Protein AF-A0A949I5J1-F1 (afdb_monomer_lite)

Structure (mmCIF, N/CA/C/O backbone):
data_AF-A0A949I5J1-F1
#
_entry.id   AF-A0A949I5J1-F1
#
loop_
_atom_site.group_PDB
_atom_site.id
_atom_site.type_symbol
_atom_site.label_atom_id
_atom_site.label_alt_id
_atom_site.label_comp_id
_atom_site.label_asym_id
_atom_site.label_entity_id
_atom_site.label_seq_id
_atom_site.pdbx_PDB_ins_code
_atom_site.Cartn_x
_atom_site.Cartn_y
_atom_site.Cartn_z
_atom_site.occupancy
_atom_site.B_iso_or_equiv
_atom_site.auth_seq_id
_atom_site.auth_comp_id
_atom_site.auth_asym_id
_atom_site.auth_atom_id
_atom_site.pdbx_PDB_model_num
ATOM 1 N N . ASP A 1 1 ? -1.237 -13.471 -23.385 1.00 64.19 1 ASP A N 1
ATOM 2 C CA . ASP A 1 1 ? -1.362 -13.962 -22.001 1.00 64.19 1 ASP A CA 1
ATOM 3 C C . ASP A 1 1 ? -0.146 -14.776 -21.613 1.00 64.19 1 ASP A C 1
ATOM 5 O O . ASP A 1 1 ? 0.085 -15.822 -22.201 1.00 64.19 1 ASP A O 1
ATOM 9 N N . GLU A 1 2 ? 0.658 -14.276 -20.674 1.00 83.88 2 GLU A N 1
ATOM 10 C CA . GLU A 1 2 ? 1.838 -14.982 -20.161 1.00 83.88 2 GLU A CA 1
ATOM 11 C C . GLU A 1 2 ? 1.461 -15.740 -18.873 1.00 83.88 2 GLU A C 1
ATOM 13 O O . GLU A 1 2 ? 1.261 -15.116 -17.824 1.00 83.88 2 GLU A O 1
ATOM 18 N N . PRO A 1 3 ? 1.296 -17.076 -18.925 1.00 89.19 3 PRO A N 1
ATOM 19 C CA . PRO A 1 3 ? 0.696 -17.835 -17.828 1.00 89.19 3 PRO A CA 1
ATOM 20 C C . PRO A 1 3 ? 1.576 -17.873 -16.573 1.00 89.19 3 PRO A C 1
ATOM 22 O O . PRO A 1 3 ? 1.043 -17.880 -15.465 1.00 89.19 3 PRO A O 1
ATOM 25 N N . VAL A 1 4 ? 2.903 -17.840 -16.735 1.00 93.69 4 VAL A N 1
ATOM 26 C CA . VAL A 1 4 ? 3.870 -17.889 -15.627 1.00 93.69 4 VAL A CA 1
ATOM 27 C C . VAL A 1 4 ? 3.829 -16.605 -14.800 1.00 93.69 4 VAL A C 1
ATOM 29 O O . VAL A 1 4 ? 3.679 -16.663 -13.581 1.00 93.69 4 VAL A O 1
ATOM 32 N N . LEU A 1 5 ? 3.885 -15.436 -15.446 1.00 88.56 5 LEU A N 1
ATOM 33 C CA . LEU A 1 5 ? 3.777 -14.153 -14.743 1.00 88.56 5 LEU A CA 1
ATOM 34 C C . LEU A 1 5 ? 2.430 -14.003 -14.038 1.00 88.56 5 LEU A C 1
ATOM 36 O O . LEU A 1 5 ? 2.364 -13.469 -12.930 1.00 88.56 5 LEU A O 1
ATOM 40 N N . ARG A 1 6 ? 1.349 -14.500 -14.646 1.00 88.75 6 ARG A N 1
ATOM 41 C CA . ARG A 1 6 ? 0.026 -14.495 -14.016 1.00 88.75 6 ARG A CA 1
ATOM 42 C C . ARG A 1 6 ? -0.006 -15.345 -12.744 1.00 88.75 6 ARG A C 1
ATOM 44 O O . ARG A 1 6 ? -0.557 -14.897 -11.744 1.00 88.75 6 ARG A O 1
ATOM 51 N N . ASP A 1 7 ? 0.584 -16.538 -12.765 1.00 93.25 7 ASP A N 1
ATOM 52 C CA . ASP A 1 7 ? 0.652 -17.396 -11.577 1.00 93.25 7 ASP A CA 1
ATOM 53 C C . ASP A 1 7 ? 1.522 -16.771 -10.473 1.00 93.25 7 ASP A C 1
ATOM 55 O O . ASP A 1 7 ? 1.093 -16.659 -9.325 1.00 93.25 7 ASP A O 1
ATOM 59 N N . LEU A 1 8 ? 2.704 -16.256 -10.826 1.00 93.19 8 LEU A N 1
ATOM 60 C CA . LEU A 1 8 ? 3.599 -15.582 -9.880 1.00 93.19 8 LEU A CA 1
ATOM 61 C C . LEU A 1 8 ? 2.935 -14.367 -9.223 1.00 93.19 8 LEU A C 1
ATOM 63 O O . LEU A 1 8 ? 2.946 -14.236 -8.000 1.00 93.19 8 LEU A O 1
ATOM 67 N N . THR A 1 9 ? 2.307 -13.495 -10.014 1.00 89.75 9 THR A N 1
ATOM 68 C CA . THR A 1 9 ? 1.606 -12.313 -9.485 1.00 89.75 9 THR A CA 1
ATOM 69 C C . THR A 1 9 ? 0.404 -12.689 -8.619 1.00 89.75 9 THR A C 1
ATOM 71 O O . THR A 1 9 ? 0.129 -12.006 -7.631 1.00 89.75 9 THR A O 1
ATOM 74 N N . TRP A 1 10 ? -0.285 -13.794 -8.926 1.00 90.44 10 TRP A N 1
ATOM 75 C CA . TRP A 1 10 ? -1.357 -14.319 -8.081 1.00 90.44 10 TRP A CA 1
ATOM 76 C C . TRP A 1 10 ? -0.837 -14.814 -6.725 1.00 90.44 10 TRP A C 1
ATOM 78 O O . TRP A 1 10 ? -1.450 -14.519 -5.695 1.00 90.44 10 TRP A O 1
ATOM 88 N N . ARG A 1 11 ? 0.302 -15.518 -6.703 1.00 94.38 11 ARG A N 1
ATOM 89 C CA . ARG A 1 11 ? 0.942 -15.990 -5.464 1.00 94.38 11 ARG A CA 1
ATOM 90 C C . ARG A 1 11 ? 1.412 -14.819 -4.608 1.00 94.38 11 ARG A C 1
ATOM 92 O O . ARG A 1 11 ? 1.002 -14.732 -3.457 1.00 94.38 11 ARG A O 1
ATOM 99 N N . ILE A 1 12 ? 2.131 -13.861 -5.202 1.00 91.56 12 ILE A N 1
ATOM 100 C CA . ILE A 1 12 ? 2.565 -12.627 -4.521 1.00 91.56 12 ILE A CA 1
ATOM 101 C C . ILE A 1 12 ? 1.359 -11.909 -3.908 1.00 91.56 12 ILE A C 1
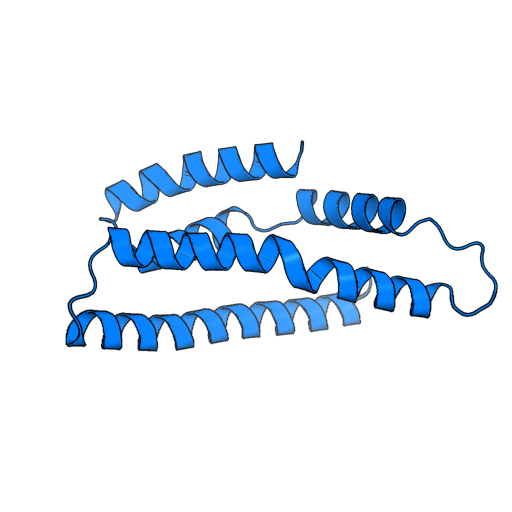ATOM 103 O O . ILE A 1 12 ? 1.357 -11.584 -2.726 1.00 91.56 12 ILE A O 1
ATOM 107 N N . ARG A 1 13 ? 0.282 -11.715 -4.680 1.00 88.94 13 ARG A N 1
ATOM 108 C CA . ARG A 1 13 ? -0.945 -11.090 -4.169 1.00 88.94 13 ARG A CA 1
ATOM 109 C C . ARG A 1 13 ? -1.530 -11.858 -2.982 1.00 88.94 13 ARG A C 1
ATOM 111 O O . ARG A 1 13 ? -2.022 -11.237 -2.041 1.00 88.94 13 ARG A O 1
ATOM 118 N N . SER A 1 14 ? -1.557 -13.184 -3.059 1.00 91.94 14 SER A N 1
ATOM 119 C CA . SER A 1 14 ? -2.112 -14.032 -2.006 1.00 91.94 14 SER A CA 1
ATOM 120 C C . SER A 1 14 ? -1.286 -13.927 -0.728 1.00 91.94 14 SER A C 1
ATOM 122 O O . SER A 1 14 ? -1.865 -13.737 0.344 1.00 91.94 14 SER A O 1
ATOM 124 N N . ASP A 1 15 ? 0.038 -13.941 -0.851 1.00 94.69 15 ASP A N 1
ATOM 125 C CA . ASP A 1 15 ? 0.963 -13.773 0.268 1.00 94.69 15 ASP A CA 1
ATOM 126 C C . ASP A 1 15 ? 0.810 -12.393 0.913 1.00 94.69 15 ASP A C 1
ATOM 128 O O . ASP A 1 15 ? 0.651 -12.311 2.128 1.00 94.69 15 ASP A O 1
ATOM 132 N N . GLU A 1 16 ? 0.698 -11.313 0.131 1.00 90.12 16 GLU A N 1
ATOM 133 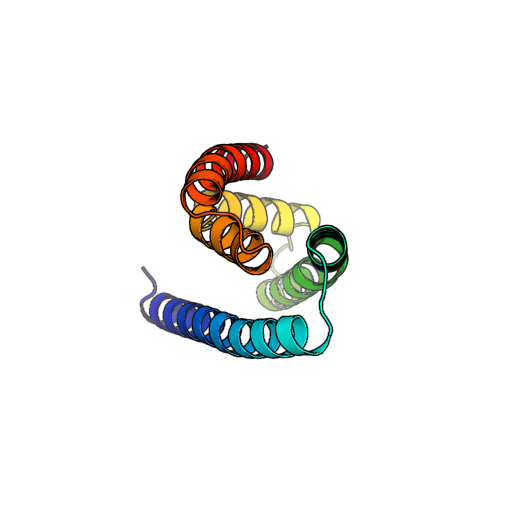C CA . GLU A 1 16 ? 0.459 -9.963 0.667 1.00 90.12 16 GLU A CA 1
ATOM 134 C C . GLU A 1 16 ? -0.857 -9.854 1.456 1.00 90.12 16 GLU A C 1
ATOM 136 O O . GLU A 1 16 ? -0.937 -9.197 2.500 1.00 90.12 16 GLU A O 1
ATOM 141 N N . VAL A 1 17 ? -1.912 -10.548 1.013 1.00 90.62 17 VAL A N 1
ATOM 142 C CA . VAL A 1 17 ? -3.176 -10.618 1.763 1.00 90.62 17 VAL A CA 1
ATOM 143 C C . VAL A 1 17 ? -3.000 -11.390 3.075 1.00 90.62 17 VAL A C 1
ATOM 145 O O . VAL A 1 17 ? -3.620 -11.028 4.082 1.00 90.62 17 VAL A O 1
ATOM 148 N N . GLN A 1 18 ? -2.179 -12.443 3.094 1.00 92.56 18 GLN A N 1
ATOM 149 C CA . GLN A 1 18 ? -1.880 -13.192 4.317 1.00 92.56 18 GLN A CA 1
ATOM 150 C C . GLN A 1 18 ? -0.994 -12.390 5.275 1.00 92.56 18 GLN A C 1
ATOM 152 O O . GLN A 1 18 ? -1.319 -12.310 6.462 1.00 92.56 18 GLN A O 1
ATOM 157 N N . HIS A 1 19 ? 0.042 -11.716 4.771 1.00 93.44 19 HIS A N 1
ATOM 158 C CA . HIS A 1 19 ? 0.871 -10.787 5.539 1.00 93.44 19 HIS A CA 1
ATOM 159 C C . HIS A 1 19 ? 0.013 -9.713 6.199 1.00 93.44 19 HIS A C 1
ATOM 161 O O . HIS A 1 19 ? 0.084 -9.517 7.414 1.00 93.44 19 HIS A O 1
ATOM 167 N N . TYR A 1 20 ? -0.889 -9.086 5.440 1.00 92.38 20 TYR A N 1
ATOM 168 C CA . TYR A 1 20 ? -1.821 -8.116 5.997 1.00 92.38 20 TYR A CA 1
ATOM 169 C C . TYR A 1 20 ? -2.645 -8.689 7.155 1.00 92.38 20 TYR A C 1
ATOM 171 O O . TYR A 1 20 ? -2.769 -8.046 8.197 1.00 92.38 20 TYR A O 1
ATOM 179 N N . LYS A 1 21 ? -3.224 -9.888 7.000 1.00 92.50 21 LYS A N 1
ATOM 180 C CA . LYS A 1 21 ? -4.003 -10.522 8.076 1.00 92.50 21 LYS A CA 1
ATOM 181 C C . LYS A 1 21 ? -3.138 -10.755 9.310 1.00 92.50 21 LYS A C 1
ATOM 183 O O . LYS A 1 21 ? -3.577 -10.422 10.408 1.00 92.50 21 LYS A O 1
ATOM 188 N N . HIS A 1 22 ? -1.932 -11.286 9.127 1.00 93.69 22 HIS A N 1
ATOM 189 C CA . HIS A 1 22 ? -0.996 -11.554 10.212 1.00 93.69 22 HIS A CA 1
ATOM 190 C C . HIS A 1 22 ? -0.677 -10.277 11.006 1.00 93.69 22 HIS A C 1
ATOM 192 O O . HIS A 1 22 ? -0.918 -10.220 12.214 1.00 93.69 22 HIS A O 1
ATOM 198 N N . PHE A 1 23 ? -0.254 -9.209 10.321 1.00 92.25 23 PHE A N 1
ATOM 199 C CA . PHE A 1 23 ? 0.028 -7.923 10.964 1.00 92.25 23 PHE A CA 1
ATOM 200 C C . PHE A 1 23 ? -1.219 -7.285 11.580 1.00 92.25 23 PHE A C 1
ATOM 202 O O . PHE A 1 23 ? -1.146 -6.688 12.653 1.00 92.25 23 PHE A O 1
ATOM 209 N N . TYR A 1 24 ? -2.384 -7.446 10.951 1.00 92.19 24 TYR A N 1
ATOM 210 C CA . TYR A 1 24 ? -3.646 -6.957 11.497 1.00 92.19 24 TYR A CA 1
ATOM 211 C C . TYR A 1 24 ? -4.011 -7.647 12.818 1.00 92.19 24 TYR A C 1
ATOM 213 O O . TYR A 1 24 ? -4.455 -6.977 13.750 1.00 92.19 24 TYR A O 1
ATOM 221 N N . HIS A 1 25 ? -3.804 -8.962 12.933 1.00 92.62 25 HIS A N 1
ATOM 222 C CA . HIS A 1 25 ? -4.031 -9.689 14.185 1.00 92.62 25 HIS A CA 1
ATOM 223 C C . HIS A 1 25 ? -3.122 -9.181 15.308 1.00 92.62 25 HIS A C 1
ATOM 225 O O . HIS A 1 25 ? -3.611 -8.901 16.406 1.00 92.62 25 HIS A O 1
ATOM 231 N N . ALA A 1 26 ? -1.831 -8.992 15.022 1.00 91.69 26 ALA A N 1
ATOM 232 C CA . ALA A 1 26 ? -0.897 -8.400 15.974 1.00 91.69 26 ALA A CA 1
ATOM 233 C C . ALA A 1 26 ? -1.333 -6.980 16.378 1.00 91.69 26 ALA A C 1
ATOM 235 O O . ALA A 1 26 ? -1.437 -6.679 17.565 1.00 91.69 26 ALA A O 1
ATOM 236 N N . PHE A 1 27 ? -1.689 -6.130 15.411 1.00 91.19 27 PHE A N 1
ATOM 237 C CA . PHE A 1 27 ? -2.176 -4.773 15.667 1.00 91.19 27 PHE A CA 1
ATOM 238 C C . PHE A 1 27 ? -3.400 -4.746 16.592 1.00 91.19 27 PHE A C 1
ATOM 240 O O . PHE A 1 27 ? -3.455 -3.943 17.522 1.00 91.19 27 PHE A O 1
ATOM 247 N N . VAL A 1 28 ? -4.385 -5.624 16.367 1.00 89.75 28 VAL A N 1
ATOM 248 C CA . VAL A 1 28 ? -5.580 -5.701 17.222 1.00 89.75 28 VAL A CA 1
ATOM 249 C C . VAL A 1 28 ? -5.205 -6.063 18.660 1.00 89.75 28 VAL A C 1
ATOM 251 O O . VAL A 1 28 ? -5.746 -5.449 19.581 1.00 89.75 28 VAL A O 1
ATOM 254 N N . ARG A 1 29 ? -4.263 -6.997 18.850 1.00 90.12 29 ARG A N 1
ATOM 255 C CA . ARG A 1 29 ? -3.752 -7.383 20.173 1.00 90.12 29 ARG A CA 1
ATOM 256 C C . ARG A 1 29 ? -3.097 -6.199 20.891 1.00 90.12 29 ARG A C 1
ATOM 258 O O . ARG A 1 29 ? -3.468 -5.907 22.024 1.00 90.12 29 ARG A O 1
ATOM 265 N N . TYR A 1 30 ? -2.183 -5.484 20.234 1.00 89.56 30 TYR A N 1
ATOM 266 C CA . TYR A 1 30 ? -1.507 -4.325 20.838 1.00 89.56 30 TYR A CA 1
ATOM 267 C C . TYR A 1 30 ? -2.469 -3.182 21.135 1.00 89.56 30 TYR A C 1
ATOM 269 O O . TYR A 1 30 ? -2.440 -2.603 22.214 1.00 89.56 30 TYR A O 1
ATOM 277 N N . ARG A 1 31 ? -3.412 -2.911 20.232 1.00 86.88 31 ARG A N 1
ATOM 278 C CA . ARG A 1 31 ? -4.431 -1.884 20.455 1.00 86.88 31 ARG A CA 1
ATOM 279 C C . ARG A 1 31 ? -5.298 -2.163 21.691 1.00 86.88 31 ARG A C 1
ATOM 281 O O . ARG A 1 31 ? -5.745 -1.209 22.322 1.00 86.88 31 ARG A O 1
ATOM 288 N N . GLN A 1 32 ? -5.574 -3.430 22.008 1.00 85.50 32 GLN A N 1
ATOM 289 C CA . GLN A 1 32 ? -6.303 -3.806 23.226 1.00 85.50 32 GLN A CA 1
ATOM 290 C C . GLN A 1 32 ? -5.452 -3.621 24.486 1.00 85.50 32 GLN A C 1
ATOM 292 O O . GLN A 1 32 ? -5.976 -3.143 25.485 1.00 85.50 32 GLN A O 1
ATOM 297 N N . ALA A 1 33 ? -4.165 -3.966 24.427 1.00 89.25 33 ALA A N 1
ATOM 298 C CA . ALA A 1 33 ? -3.245 -3.828 25.555 1.00 89.25 33 ALA A CA 1
ATOM 299 C C . ALA A 1 33 ? -2.882 -2.361 25.861 1.00 89.25 33 ALA A C 1
ATOM 301 O O . ALA A 1 33 ? -2.786 -1.983 27.022 1.00 89.25 33 ALA A O 1
ATOM 302 N N . GLU A 1 34 ? -2.713 -1.531 24.830 1.00 87.81 34 GLU A N 1
ATOM 303 C CA . GLU A 1 34 ? -2.183 -0.159 24.931 1.00 87.81 34 GLU A CA 1
ATOM 304 C C . GLU A 1 34 ? -3.260 0.933 24.785 1.00 87.81 34 GLU A C 1
ATOM 306 O O . GLU A 1 34 ? -2.947 2.119 24.736 1.00 87.81 34 GLU A O 1
ATOM 311 N N . ALA A 1 35 ? -4.537 0.551 24.667 1.00 82.38 35 ALA A N 1
ATOM 312 C CA . ALA A 1 35 ? -5.676 1.467 24.524 1.00 82.38 35 ALA A CA 1
ATOM 313 C C . ALA A 1 35 ? -5.540 2.510 23.386 1.00 82.38 35 ALA A C 1
ATOM 315 O O . ALA A 1 35 ? -6.037 3.632 23.490 1.00 82.38 35 ALA A O 1
ATOM 316 N N . LEU A 1 36 ? -4.917 2.143 22.257 1.00 83.88 36 LEU A N 1
ATOM 317 C CA . LEU A 1 36 ? -4.688 3.074 21.142 1.00 83.88 36 LEU A CA 1
ATOM 318 C C . LEU A 1 36 ? -6.002 3.667 20.596 1.00 83.88 36 LEU A C 1
ATOM 320 O O . LEU A 1 36 ? -6.899 2.956 20.114 1.00 83.88 36 LEU A O 1
ATOM 324 N N . HIS A 1 37 ? -6.083 4.998 20.609 1.00 84.31 37 HIS A N 1
ATOM 325 C CA . HIS A 1 37 ? -7.235 5.751 20.120 1.00 84.31 37 HIS A CA 1
ATOM 326 C C . HIS A 1 37 ? -7.228 5.900 18.588 1.00 84.31 37 HIS A C 1
ATOM 328 O O . HIS A 1 37 ? -6.185 5.977 17.937 1.00 84.31 37 HIS A O 1
ATOM 334 N N . ARG A 1 38 ? -8.428 6.002 17.997 1.00 87.06 38 ARG A N 1
ATOM 335 C CA . ARG A 1 38 ? -8.642 6.150 16.542 1.00 87.06 38 ARG A CA 1
ATOM 336 C C . ARG A 1 38 ? -7.808 7.252 15.856 1.00 87.06 38 ARG A C 1
ATOM 338 O O . ARG A 1 38 ? -7.259 6.942 14.801 1.00 87.06 38 ARG A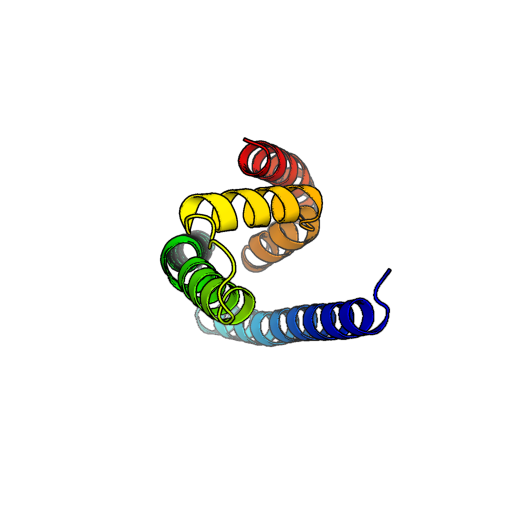 O 1
ATOM 345 N N . PRO A 1 39 ? -7.683 8.489 16.384 1.00 85.75 39 PRO A N 1
ATOM 346 C CA . PRO A 1 39 ? -6.904 9.533 15.711 1.00 85.75 39 PRO A CA 1
ATOM 347 C C . PRO A 1 39 ? -5.410 9.195 15.620 1.00 85.75 39 PRO A C 1
ATOM 349 O O . PRO A 1 39 ? -4.798 9.451 14.588 1.00 85.75 39 PRO A O 1
ATOM 352 N N . GLY A 1 40 ? -4.839 8.544 16.640 1.00 87.75 40 GLY A N 1
ATOM 353 C CA . GLY A 1 40 ? -3.442 8.097 16.607 1.00 87.75 40 GLY A CA 1
ATOM 354 C C . GLY A 1 40 ? -3.202 7.027 15.539 1.00 87.75 40 GLY A C 1
ATOM 355 O O . GLY A 1 40 ? -2.230 7.099 14.791 1.00 87.75 40 GLY A O 1
ATOM 356 N N . VAL A 1 41 ? -4.138 6.082 15.398 1.00 89.88 41 VAL A N 1
ATOM 357 C CA . VAL A 1 41 ? -4.095 5.066 14.331 1.00 89.88 41 VAL A CA 1
ATOM 358 C C . VAL A 1 41 ? -4.184 5.721 12.952 1.00 89.88 41 VAL A C 1
ATOM 360 O O . VAL A 1 41 ? -3.426 5.363 12.055 1.00 89.88 41 VAL A O 1
ATOM 363 N N . LEU A 1 42 ? -5.078 6.698 12.780 1.00 88.06 42 LEU A N 1
ATOM 364 C CA . LEU A 1 42 ? -5.226 7.418 11.517 1.00 88.06 42 LEU A CA 1
ATOM 365 C C . LEU A 1 42 ? -3.949 8.188 11.150 1.00 88.06 42 LEU A C 1
ATOM 367 O O . LEU A 1 42 ? -3.490 8.090 10.015 1.00 88.06 42 LEU A O 1
ATOM 371 N N . ALA A 1 43 ? -3.345 8.894 12.109 1.00 89.81 43 ALA A N 1
ATOM 372 C CA . ALA A 1 43 ? -2.093 9.619 11.904 1.00 89.81 43 ALA A CA 1
ATOM 373 C C . ALA A 1 43 ? -0.938 8.677 11.525 1.00 89.81 43 ALA A C 1
ATOM 375 O O . ALA A 1 43 ? -0.174 8.968 10.604 1.00 89.81 43 ALA A O 1
ATOM 376 N N . ALA A 1 44 ? -0.838 7.518 12.183 1.00 90.19 44 ALA A N 1
ATOM 377 C CA . ALA A 1 44 ? 0.169 6.511 11.860 1.00 90.19 44 ALA A CA 1
ATOM 378 C C . ALA A 1 44 ? -0.012 5.943 10.443 1.00 90.19 44 ALA A C 1
ATOM 380 O O . ALA A 1 44 ? 0.967 5.829 9.704 1.00 90.19 44 ALA A O 1
ATOM 381 N N . LEU A 1 45 ? -1.251 5.632 10.043 1.00 88.31 45 LEU A N 1
ATOM 382 C CA . LEU A 1 45 ? -1.556 5.192 8.680 1.00 88.31 45 LEU A CA 1
ATOM 383 C C . LEU A 1 45 ? -1.214 6.274 7.652 1.00 88.31 45 LEU A C 1
ATOM 385 O O . LEU A 1 45 ? -0.590 5.970 6.639 1.00 88.31 45 LEU A O 1
ATOM 389 N N . TRP A 1 46 ? -1.568 7.532 7.928 1.00 87.25 46 TRP A N 1
ATOM 390 C CA . TRP A 1 46 ? -1.272 8.651 7.036 1.00 87.25 46 TRP A CA 1
ATOM 391 C C . TRP A 1 46 ? 0.230 8.838 6.825 1.00 87.25 46 TRP A C 1
ATOM 393 O O . TRP A 1 46 ? 0.687 8.930 5.687 1.00 87.25 46 TRP A O 1
ATOM 403 N N . ARG A 1 47 ? 1.012 8.800 7.912 1.00 88.69 47 ARG A N 1
ATOM 404 C CA . ARG A 1 47 ? 2.475 8.872 7.846 1.00 88.69 47 ARG A CA 1
ATOM 405 C C . ARG A 1 47 ? 3.056 7.752 6.980 1.00 88.69 47 ARG A C 1
ATOM 407 O O . ARG A 1 47 ? 3.879 8.025 6.115 1.00 88.69 47 ARG A O 1
ATOM 414 N N . ARG A 1 48 ? 2.579 6.514 7.144 1.00 86.00 48 ARG A N 1
ATOM 415 C CA . ARG A 1 48 ? 3.037 5.371 6.333 1.00 86.00 48 ARG A CA 1
ATOM 416 C C . ARG A 1 48 ? 2.678 5.496 4.856 1.00 86.00 48 ARG A C 1
ATOM 418 O O . ARG A 1 48 ? 3.501 5.167 4.011 1.00 86.00 48 ARG A O 1
ATOM 425 N N . VAL A 1 49 ? 1.486 5.992 4.530 1.00 81.75 49 VAL A N 1
ATOM 426 C CA . VAL A 1 49 ? 1.096 6.249 3.133 1.00 81.75 49 VAL A CA 1
ATOM 427 C C . VAL A 1 49 ? 1.975 7.336 2.506 1.00 81.75 49 VAL A C 1
ATOM 429 O O . VAL A 1 49 ? 2.395 7.191 1.359 1.00 81.75 49 VAL A O 1
ATOM 432 N N . ALA A 1 50 ? 2.285 8.399 3.253 1.00 81.56 50 ALA A N 1
ATOM 433 C CA . ALA A 1 50 ? 3.170 9.462 2.784 1.00 81.56 50 ALA A CA 1
ATOM 434 C C . ALA A 1 50 ? 4.602 8.956 2.533 1.00 81.56 50 ALA A C 1
ATOM 436 O O . ALA A 1 50 ? 5.175 9.262 1.491 1.00 81.56 50 ALA A O 1
ATOM 437 N N . GLU A 1 51 ? 5.144 8.136 3.439 1.00 80.75 51 GLU A N 1
ATOM 438 C CA . GLU A 1 51 ? 6.460 7.493 3.285 1.00 80.75 51 GLU A CA 1
ATOM 439 C C . GLU A 1 51 ? 6.505 6.557 2.064 1.00 80.75 51 GLU A C 1
ATOM 441 O O . GLU A 1 51 ? 7.418 6.654 1.245 1.00 80.75 51 GLU A O 1
ATOM 446 N N . LEU A 1 52 ? 5.489 5.700 1.888 1.00 73.00 52 LEU A N 1
ATOM 447 C CA . LEU A 1 52 ? 5.387 4.772 0.751 1.00 73.00 52 LEU A CA 1
ATOM 448 C C . LEU A 1 52 ? 5.400 5.491 -0.602 1.00 73.00 52 LEU A C 1
ATOM 450 O O . LEU A 1 52 ? 5.993 5.000 -1.560 1.00 73.00 52 LEU A O 1
ATOM 454 N N . ARG A 1 53 ? 4.754 6.660 -0.686 1.00 66.88 53 ARG A N 1
ATOM 455 C CA . ARG A 1 53 ? 4.712 7.464 -1.913 1.00 66.88 53 ARG A CA 1
ATOM 456 C C . ARG A 1 53 ? 6.080 8.053 -2.278 1.00 66.88 53 ARG A C 1
ATOM 458 O O . ARG A 1 53 ? 6.281 8.397 -3.437 1.00 66.88 53 ARG A O 1
ATOM 465 N N . ALA A 1 54 ? 6.991 8.187 -1.316 1.00 59.22 54 ALA A N 1
ATOM 466 C CA . ALA A 1 54 ? 8.243 8.912 -1.498 1.00 59.22 54 ALA A CA 1
ATOM 467 C C . ALA A 1 54 ? 9.447 8.030 -1.875 1.00 59.22 54 ALA A C 1
ATOM 469 O O . ALA A 1 54 ? 10.412 8.565 -2.412 1.00 59.22 54 ALA A O 1
ATOM 470 N N . SER A 1 55 ? 9.435 6.724 -1.578 1.00 58.69 55 SER A N 1
ATOM 471 C CA . SER A 1 55 ? 10.706 5.996 -1.414 1.00 58.69 55 SER A CA 1
ATOM 472 C C . SER A 1 55 ? 10.978 4.863 -2.416 1.00 58.69 55 SER A C 1
ATOM 474 O O . SER A 1 55 ? 12.042 4.851 -3.032 1.00 58.69 55 SER A O 1
ATOM 476 N N . ASP A 1 56 ? 10.051 3.924 -2.650 1.00 70.56 56 ASP A N 1
ATOM 477 C CA . ASP A 1 56 ? 10.508 2.591 -3.106 1.00 70.56 56 ASP A CA 1
ATOM 478 C C . ASP A 1 56 ? 10.122 2.217 -4.543 1.00 70.56 56 ASP A C 1
ATOM 480 O O . ASP A 1 56 ? 10.910 1.596 -5.264 1.00 70.56 56 ASP A O 1
ATOM 484 N N . ALA A 1 57 ? 8.933 2.616 -5.000 1.00 75.38 57 ALA A N 1
ATOM 485 C CA . ALA A 1 57 ? 8.468 2.270 -6.345 1.00 75.38 57 ALA A CA 1
ATOM 486 C C . ALA A 1 57 ? 9.360 2.896 -7.426 1.00 75.38 57 ALA A C 1
ATOM 488 O O . ALA A 1 57 ? 9.666 2.266 -8.438 1.00 75.38 57 ALA A O 1
ATOM 489 N N . ASP A 1 58 ? 9.827 4.119 -7.184 1.00 78.56 58 ASP A N 1
ATOM 490 C CA . ASP A 1 58 ? 10.603 4.853 -8.167 1.00 78.56 58 ASP A CA 1
ATOM 491 C C . ASP A 1 58 ? 12.008 4.270 -8.358 1.00 78.56 58 ASP A C 1
ATOM 493 O O . ASP A 1 58 ? 12.475 4.126 -9.488 1.00 78.56 58 ASP A O 1
ATOM 497 N N . VAL A 1 59 ? 12.667 3.874 -7.269 1.00 83.06 59 VAL A N 1
ATOM 498 C CA . VAL A 1 59 ? 13.976 3.212 -7.321 1.00 83.06 59 VAL A CA 1
ATOM 499 C C . VAL A 1 59 ? 13.855 1.853 -8.017 1.00 83.06 59 VAL A C 1
ATOM 501 O O . VAL A 1 59 ? 14.622 1.563 -8.939 1.00 83.06 59 VAL A O 1
ATOM 504 N N . ALA A 1 60 ? 12.845 1.053 -7.658 1.00 84.56 60 ALA 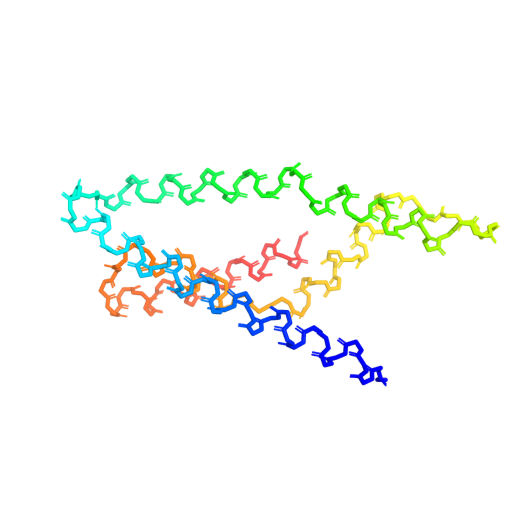A N 1
ATOM 505 C CA . ALA A 1 60 ? 12.602 -0.248 -8.279 1.00 84.56 60 ALA A CA 1
ATOM 506 C C . ALA A 1 60 ? 12.367 -0.137 -9.797 1.00 84.56 60 ALA A C 1
ATOM 508 O O . ALA A 1 60 ? 12.953 -0.897 -10.572 1.00 84.56 60 ALA A O 1
ATOM 509 N N . LEU A 1 61 ? 11.568 0.842 -10.240 1.00 86.06 61 LEU A N 1
ATOM 510 C CA . LEU A 1 61 ? 11.299 1.071 -11.662 1.00 86.06 61 LEU A CA 1
ATOM 511 C C . LEU A 1 61 ? 12.545 1.512 -12.431 1.00 86.06 61 LEU A C 1
ATOM 513 O O . LEU A 1 61 ? 12.765 1.033 -13.545 1.00 86.06 61 LEU A O 1
ATOM 517 N N . ARG A 1 62 ? 13.397 2.357 -11.839 1.00 86.19 62 ARG A N 1
ATOM 518 C CA . ARG A 1 62 ? 14.676 2.748 -12.452 1.00 86.19 62 ARG A CA 1
ATOM 519 C C . ARG A 1 62 ? 15.603 1.556 -12.653 1.00 86.19 62 ARG A C 1
ATOM 521 O O . ARG A 1 62 ? 16.193 1.433 -13.727 1.00 86.19 62 ARG A O 1
ATOM 528 N N . HIS A 1 63 ? 15.717 0.672 -11.662 1.00 87.94 63 HIS A N 1
ATOM 529 C CA . HIS A 1 63 ? 16.534 -0.538 -11.780 1.00 87.94 63 HIS A CA 1
ATOM 530 C C . HIS A 1 63 ? 15.957 -1.524 -12.802 1.00 87.94 63 HIS A C 1
ATOM 532 O O . HIS A 1 63 ? 16.699 -2.028 -13.646 1.00 87.94 63 HIS A O 1
ATOM 538 N N . ALA A 1 64 ? 14.640 -1.747 -12.789 1.00 88.00 64 ALA A N 1
ATOM 539 C CA . ALA A 1 64 ? 13.970 -2.599 -13.769 1.00 88.00 64 ALA A CA 1
ATOM 540 C C . ALA A 1 64 ? 14.148 -2.070 -15.204 1.00 88.00 64 ALA A C 1
ATOM 542 O O . ALA A 1 64 ? 14.458 -2.836 -16.118 1.00 88.00 64 ALA A O 1
ATOM 543 N N . ALA A 1 65 ? 14.022 -0.753 -15.404 1.00 87.50 65 ALA A N 1
ATOM 544 C CA . ALA A 1 65 ? 14.271 -0.113 -16.692 1.00 87.50 65 ALA A CA 1
ATOM 545 C C . ALA A 1 65 ? 15.745 -0.231 -17.113 1.00 87.50 65 ALA A C 1
ATOM 547 O O . ALA A 1 65 ? 16.036 -0.610 -18.246 1.00 87.50 65 ALA A O 1
ATOM 548 N N . ALA A 1 66 ? 16.688 0.032 -16.206 1.00 87.81 66 ALA A N 1
ATOM 549 C CA . ALA A 1 66 ? 18.114 -0.109 -16.493 1.00 87.81 66 ALA A CA 1
ATOM 550 C C . ALA A 1 66 ? 18.475 -1.536 -16.941 1.00 87.81 66 ALA A C 1
ATOM 552 O O . ALA A 1 66 ? 19.236 -1.707 -17.890 1.00 87.81 66 ALA A O 1
ATOM 553 N N . TRP A 1 67 ? 17.889 -2.553 -16.305 1.00 88.06 67 TRP A N 1
ATOM 554 C CA . TRP A 1 67 ? 18.086 -3.949 -16.691 1.00 88.06 67 TRP A CA 1
ATOM 555 C C . TRP A 1 67 ? 17.446 -4.274 -18.050 1.00 88.06 67 TRP A C 1
ATOM 557 O O . TRP A 1 67 ? 18.091 -4.872 -18.909 1.00 88.06 67 TRP A O 1
ATOM 567 N N . ARG A 1 68 ? 16.206 -3.828 -18.295 1.00 86.81 68 ARG A N 1
ATOM 568 C CA . ARG A 1 68 ? 15.456 -4.132 -19.528 1.00 86.81 68 ARG A CA 1
ATOM 569 C C . ARG A 1 68 ? 16.077 -3.543 -20.798 1.00 86.81 68 ARG A C 1
ATOM 571 O O . ARG A 1 68 ? 15.935 -4.143 -21.866 1.00 86.81 68 ARG A O 1
ATOM 578 N N . TRP A 1 69 ? 16.711 -2.375 -20.694 1.00 87.62 69 TRP A N 1
ATOM 579 C CA . TRP A 1 69 ? 17.352 -1.659 -21.807 1.00 87.62 69 TRP A CA 1
ATOM 580 C C . TRP A 1 69 ? 18.887 -1.757 -21.781 1.00 87.62 69 TRP A C 1
ATOM 582 O O . TRP A 1 69 ? 19.564 -0.950 -22.412 1.00 87.62 69 TRP A O 1
ATOM 592 N N . ARG A 1 70 ? 19.455 -2.750 -21.079 1.00 83.44 70 ARG A N 1
ATOM 593 C CA . ARG A 1 70 ? 20.913 -2.902 -20.923 1.00 83.44 70 ARG A CA 1
ATOM 594 C C . ARG A 1 70 ? 21.661 -3.148 -22.243 1.00 83.44 70 ARG A C 1
ATOM 596 O O . ARG A 1 70 ? 22.826 -2.786 -22.346 1.00 83.44 70 ARG A O 1
ATOM 603 N N . GLU A 1 71 ? 21.012 -3.737 -23.248 1.00 80.81 71 GLU A N 1
ATOM 604 C CA . GLU A 1 71 ? 21.647 -4.204 -24.497 1.00 80.81 71 GLU A CA 1
ATOM 605 C C . GLU A 1 71 ? 21.439 -3.256 -25.698 1.00 80.81 71 GLU A C 1
ATOM 607 O O . GLU A 1 71 ? 21.062 -3.669 -26.788 1.00 80.81 71 GLU A O 1
ATOM 612 N N . GLY A 1 72 ? 21.693 -1.956 -25.512 1.00 64.00 72 GLY A N 1
ATOM 613 C CA . GLY A 1 72 ? 21.893 -1.017 -26.632 1.00 64.00 72 GLY A CA 1
ATOM 614 C C . GLY A 1 72 ? 20.634 -0.422 -27.275 1.00 64.00 72 GLY A C 1
ATOM 615 O O . GLY A 1 72 ? 20.738 0.355 -28.221 1.00 64.00 72 GLY A O 1
ATOM 616 N N . ALA A 1 73 ? 19.441 -0.720 -26.760 1.00 72.44 73 ALA A N 1
ATOM 617 C CA . ALA A 1 73 ? 18.220 -0.042 -27.190 1.00 72.44 73 ALA A CA 1
ATOM 618 C C . ALA A 1 73 ? 18.137 1.378 -26.596 1.00 72.44 73 ALA A C 1
ATOM 620 O O . ALA A 1 73 ? 18.457 1.587 -25.426 1.00 72.44 73 ALA A O 1
ATOM 621 N N . GLN A 1 74 ? 17.649 2.349 -27.380 1.00 76.94 74 GLN A N 1
ATOM 622 C CA . GLN A 1 74 ? 17.388 3.713 -26.907 1.00 76.94 74 GLN A CA 1
ATOM 623 C C . GLN A 1 74 ? 16.456 3.663 -25.683 1.00 76.94 74 GLN A C 1
ATOM 625 O O . GLN A 1 74 ? 15.273 3.327 -25.795 1.00 76.94 74 GLN A O 1
ATOM 630 N N . ARG A 1 75 ? 16.997 3.971 -24.500 1.00 80.44 75 ARG A N 1
ATOM 631 C CA . ARG A 1 75 ? 16.245 3.934 -23.245 1.00 80.44 75 ARG A CA 1
ATOM 632 C C . ARG A 1 75 ? 15.299 5.147 -23.172 1.00 80.44 75 ARG A C 1
ATOM 634 O O . ARG A 1 75 ? 15.779 6.278 -23.256 1.00 80.44 75 ARG A O 1
ATOM 641 N N . PRO A 1 76 ? 13.978 4.951 -22.996 1.00 83.69 76 PRO A N 1
ATOM 642 C CA . PRO A 1 76 ? 13.060 6.049 -22.692 1.00 83.69 76 PRO A CA 1
ATOM 643 C C . PRO A 1 76 ? 13.414 6.688 -21.344 1.00 83.69 76 PRO A C 1
ATOM 645 O O . PRO A 1 76 ? 13.961 6.020 -20.467 1.00 83.69 76 PRO A O 1
ATOM 648 N N . SER A 1 77 ? 13.095 7.972 -21.152 1.00 87.38 77 SER A N 1
ATOM 649 C CA . SER A 1 77 ? 13.423 8.637 -19.885 1.00 87.38 77 SER A CA 1
ATOM 650 C C . SER A 1 77 ? 12.690 7.980 -18.714 1.00 87.38 77 SER A C 1
ATOM 652 O O . SER A 1 77 ? 11.573 7.478 -18.871 1.00 87.38 77 SER A O 1
ATOM 654 N N . ASP A 1 78 ? 13.284 8.015 -17.520 1.00 84.38 78 ASP A N 1
ATOM 655 C CA . ASP A 1 78 ? 12.669 7.422 -16.325 1.00 84.38 78 ASP A CA 1
ATOM 656 C C . ASP A 1 78 ? 11.264 7.988 -16.093 1.00 84.38 78 ASP A C 1
ATOM 658 O O . ASP A 1 78 ? 10.311 7.239 -15.905 1.00 84.38 78 ASP A O 1
ATOM 662 N N . ALA A 1 79 ? 11.082 9.298 -16.273 1.00 85.00 79 ALA A N 1
ATOM 663 C CA . ALA A 1 79 ? 9.767 9.931 -16.197 1.00 85.00 79 ALA A CA 1
ATOM 664 C C . ALA A 1 79 ? 8.736 9.314 -17.168 1.00 85.00 79 ALA A C 1
ATOM 666 O O . ALA A 1 79 ? 7.572 9.136 -16.808 1.00 85.00 79 ALA A O 1
ATOM 667 N N . GLN A 1 80 ? 9.139 8.950 -18.391 1.00 87.12 80 GLN A N 1
ATOM 668 C CA . GLN A 1 80 ? 8.253 8.299 -19.362 1.00 87.12 80 GLN A CA 1
ATOM 669 C C . GLN A 1 80 ? 7.914 6.861 -18.962 1.00 87.12 80 GLN A C 1
ATOM 671 O O . GLN A 1 80 ? 6.759 6.451 -19.110 1.00 87.12 80 GLN A O 1
ATOM 676 N N . VAL A 1 81 ? 8.894 6.102 -18.461 1.00 87.12 81 VAL A N 1
ATOM 677 C CA . VAL A 1 81 ? 8.679 4.733 -17.969 1.00 87.12 81 VAL A CA 1
ATOM 678 C C . VAL A 1 81 ? 7.721 4.749 -16.785 1.00 87.12 81 VAL A C 1
ATOM 680 O O . VAL A 1 81 ? 6.709 4.051 -16.819 1.00 87.12 81 VAL A O 1
ATOM 683 N N . HIS A 1 82 ? 7.977 5.604 -15.794 1.00 85.25 82 HIS A N 1
ATOM 684 C CA . HIS A 1 82 ? 7.122 5.741 -14.619 1.00 85.25 82 HIS A CA 1
ATOM 685 C C . HIS A 1 82 ? 5.706 6.118 -15.038 1.00 85.25 82 HIS A C 1
ATOM 687 O O . HIS A 1 82 ? 4.766 5.410 -14.692 1.00 85.25 82 HIS A O 1
ATOM 693 N N . ARG A 1 83 ? 5.535 7.157 -15.868 1.00 85.00 83 ARG A N 1
ATOM 694 C CA . ARG A 1 83 ? 4.205 7.580 -16.329 1.00 85.00 83 ARG A CA 1
ATOM 695 C C . ARG A 1 83 ? 3.431 6.439 -16.990 1.00 85.00 83 ARG A C 1
ATOM 697 O O . ARG A 1 83 ? 2.244 6.277 -16.728 1.00 85.00 83 ARG A O 1
ATOM 704 N N . ARG A 1 84 ? 4.085 5.639 -17.841 1.00 87.56 84 ARG A N 1
ATOM 705 C CA . ARG A 1 84 ? 3.446 4.496 -18.517 1.00 87.56 84 ARG A CA 1
ATOM 706 C C . ARG A 1 84 ? 3.063 3.390 -17.537 1.00 87.56 84 ARG A C 1
ATOM 708 O O . ARG A 1 84 ? 1.956 2.867 -17.635 1.00 87.56 84 ARG A O 1
ATOM 715 N N . VAL A 1 85 ? 3.947 3.053 -16.599 1.00 84.88 85 VAL A N 1
ATOM 716 C CA . VAL A 1 85 ? 3.682 2.012 -15.599 1.00 84.88 85 VAL A CA 1
ATOM 717 C C . VAL A 1 85 ? 2.580 2.447 -14.638 1.00 84.88 85 VAL A C 1
ATOM 719 O O . VAL A 1 85 ? 1.621 1.702 -14.461 1.00 84.88 85 VAL A O 1
ATOM 722 N N . TYR A 1 86 ? 2.641 3.664 -14.093 1.00 81.62 86 TYR A N 1
ATOM 723 C CA . TYR A 1 86 ? 1.589 4.196 -13.225 1.00 81.62 86 TYR A CA 1
ATOM 724 C C . TYR A 1 86 ? 0.244 4.292 -13.952 1.00 81.62 86 TYR A C 1
ATOM 726 O O . TYR A 1 86 ? -0.765 3.898 -13.378 1.00 81.62 86 TYR A O 1
ATOM 734 N N . ALA A 1 87 ? 0.209 4.707 -15.224 1.00 84.00 87 ALA A N 1
ATOM 735 C CA . ALA A 1 87 ? -1.030 4.727 -16.008 1.00 84.00 87 ALA A CA 1
ATOM 736 C C . ALA A 1 87 ? -1.618 3.321 -16.241 1.00 84.00 87 ALA A C 1
ATOM 738 O O . ALA A 1 87 ? -2.837 3.154 -16.278 1.00 84.00 87 ALA A O 1
ATOM 739 N N . LEU A 1 88 ? -0.770 2.299 -16.393 1.00 85.50 88 LEU A N 1
ATOM 740 C CA . LEU A 1 88 ? -1.219 0.910 -16.494 1.00 85.50 88 LEU A CA 1
ATOM 741 C C . LEU A 1 88 ? -1.735 0.397 -15.146 1.00 85.50 88 LEU A C 1
ATOM 743 O O . LEU A 1 88 ? -2.814 -0.191 -15.081 1.00 85.50 88 LEU A O 1
ATOM 747 N N . MET A 1 89 ? -0.989 0.652 -14.069 1.00 79.50 89 MET A N 1
ATOM 748 C CA . MET A 1 89 ? -1.393 0.293 -12.712 1.00 79.50 89 MET A CA 1
ATOM 749 C C . MET A 1 89 ? -2.720 0.951 -12.355 1.00 79.50 89 MET A C 1
ATOM 751 O O . MET A 1 89 ? -3.607 0.265 -11.866 1.00 79.50 89 MET A O 1
ATOM 755 N N . ALA A 1 90 ? -2.896 2.230 -12.682 1.00 78.44 90 ALA A N 1
ATOM 756 C CA . ALA A 1 90 ? -4.105 2.998 -12.424 1.00 78.44 90 ALA A CA 1
ATOM 757 C C . ALA A 1 90 ? -5.386 2.327 -12.938 1.00 78.44 90 ALA A C 1
ATOM 759 O O . ALA A 1 90 ? -6.429 2.388 -12.290 1.00 78.44 90 ALA A O 1
ATOM 760 N N . ARG A 1 91 ? -5.298 1.641 -14.082 1.00 80.94 91 ARG A N 1
ATOM 761 C CA . ARG A 1 91 ? -6.426 0.939 -14.711 1.00 80.94 91 ARG A CA 1
ATOM 762 C C . ARG A 1 91 ? -6.739 -0.407 -14.063 1.00 80.94 91 ARG A C 1
ATOM 764 O O . ARG A 1 91 ? -7.885 -0.841 -14.090 1.00 80.94 91 ARG A O 1
ATOM 771 N N . SER A 1 92 ? -5.728 -1.059 -13.499 1.00 80.38 92 SER A N 1
ATOM 772 C CA . SER A 1 92 ? -5.816 -2.432 -12.985 1.00 80.38 92 SER A CA 1
ATOM 773 C C . SER A 1 92 ? -5.765 -2.509 -11.456 1.00 80.38 92 SER A C 1
ATOM 775 O O . SER A 1 92 ? -5.855 -3.600 -10.890 1.00 80.38 92 SER A O 1
ATOM 777 N N . TYR A 1 93 ? -5.587 -1.376 -10.771 1.00 79.62 93 TYR A N 1
ATOM 778 C CA . TYR A 1 93 ? -5.382 -1.343 -9.329 1.00 79.62 93 TYR A CA 1
ATOM 779 C C . TYR A 1 93 ? -6.669 -1.733 -8.587 1.00 79.62 93 TYR A C 1
ATOM 781 O O . TYR A 1 93 ? -7.720 -1.126 -8.817 1.00 79.62 93 TYR A O 1
ATOM 789 N N . PRO A 1 94 ? -6.626 -2.703 -7.654 1.00 83.88 94 PRO A N 1
ATOM 790 C CA . PRO A 1 94 ? -7.793 -3.107 -6.877 1.00 83.88 94 PRO A CA 1
ATOM 791 C C . PRO A 1 94 ? -8.083 -2.088 -5.759 1.00 83.88 94 PRO A C 1
ATOM 793 O O . PRO A 1 94 ? -7.889 -2.367 -4.574 1.00 83.88 94 PRO A O 1
ATOM 796 N N . VAL A 1 95 ? -8.555 -0.894 -6.142 1.00 84.00 95 VAL A N 1
ATOM 797 C CA . VAL A 1 95 ? -8.772 0.255 -5.243 1.00 84.00 95 VAL A CA 1
ATOM 798 C C 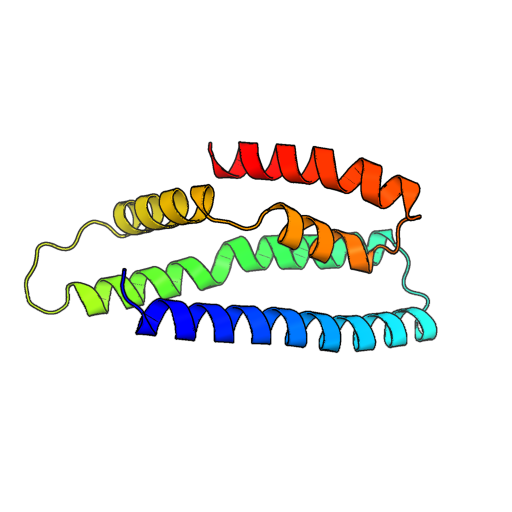. VAL A 1 95 ? -9.680 -0.097 -4.064 1.00 84.00 95 VAL A C 1
ATOM 800 O O . VAL A 1 95 ? -9.363 0.257 -2.931 1.00 84.00 95 VAL A O 1
ATOM 803 N N . ASP A 1 96 ? -10.771 -0.837 -4.285 1.00 86.38 96 ASP A N 1
ATOM 804 C CA . ASP A 1 96 ? -11.706 -1.184 -3.204 1.00 86.38 96 ASP A CA 1
ATOM 805 C C . ASP A 1 96 ? -11.037 -2.043 -2.121 1.00 86.38 96 ASP A C 1
ATOM 807 O O . ASP A 1 96 ? -11.265 -1.837 -0.928 1.00 86.38 96 ASP A O 1
ATOM 811 N N . LEU A 1 97 ? -10.165 -2.977 -2.519 1.00 86.81 97 LEU A N 1
ATOM 812 C CA . LEU A 1 97 ? -9.427 -3.817 -1.577 1.00 86.81 97 LEU A CA 1
ATOM 813 C C . LEU A 1 97 ? -8.447 -2.975 -0.754 1.00 86.81 97 LEU A C 1
ATOM 815 O O . LEU A 1 97 ? -8.421 -3.105 0.469 1.00 86.81 97 LEU A O 1
ATOM 819 N N . ALA A 1 98 ? -7.694 -2.087 -1.407 1.00 86.06 98 ALA A N 1
ATOM 820 C CA . ALA A 1 98 ? -6.743 -1.202 -0.740 1.00 86.06 98 ALA A CA 1
ATOM 821 C C . ALA A 1 98 ? -7.442 -0.264 0.260 1.00 86.06 98 ALA A C 1
ATOM 823 O O . ALA A 1 98 ? -7.036 -0.180 1.421 1.00 86.06 98 ALA A O 1
ATOM 824 N N . VAL A 1 99 ? -8.545 0.373 -0.147 1.00 87.19 99 VAL A N 1
ATOM 825 C CA . VAL A 1 99 ? -9.343 1.253 0.722 1.00 87.19 99 VAL A CA 1
ATOM 826 C C . VAL A 1 99 ? -9.912 0.477 1.905 1.00 87.19 99 VAL A C 1
ATOM 828 O O . VAL A 1 99 ? -9.781 0.908 3.051 1.00 87.19 99 VAL A O 1
ATOM 831 N N . ARG A 1 100 ? -10.483 -0.709 1.672 1.00 88.12 100 ARG A N 1
ATOM 832 C CA . ARG A 1 100 ? -10.991 -1.557 2.755 1.00 88.12 100 ARG A CA 1
ATOM 833 C C . ARG A 1 100 ? -9.887 -1.940 3.739 1.00 88.12 100 ARG A C 1
ATOM 835 O O . ARG A 1 100 ? -10.105 -1.884 4.950 1.00 88.12 100 ARG A O 1
ATOM 842 N N . MET A 1 101 ? -8.712 -2.313 3.235 1.00 88.44 101 MET A N 1
ATOM 843 C CA . MET A 1 101 ? -7.557 -2.679 4.056 1.00 88.44 101 MET A CA 1
ATOM 844 C C . MET A 1 101 ? -7.039 -1.500 4.887 1.00 88.44 101 MET A C 1
ATOM 846 O O . MET A 1 101 ? -6.687 -1.708 6.050 1.00 88.44 101 MET A O 1
ATOM 850 N N . ALA A 1 102 ? -7.068 -0.282 4.341 1.00 86.62 102 ALA A N 1
ATOM 851 C CA . ALA A 1 102 ? -6.681 0.945 5.034 1.00 86.62 102 ALA A CA 1
ATOM 852 C C . ALA A 1 102 ? -7.703 1.395 6.095 1.00 86.62 102 ALA A C 1
ATOM 854 O O . ALA A 1 102 ? -7.319 1.929 7.133 1.00 86.62 102 ALA A O 1
ATOM 855 N N . LEU A 1 103 ? -9.002 1.155 5.879 1.00 87.62 103 LEU A N 1
ATOM 856 C CA . LEU A 1 103 ? -10.059 1.528 6.831 1.00 87.62 103 LEU A CA 1
ATOM 857 C C . LEU A 1 103 ? -10.216 0.527 7.985 1.00 87.62 103 LEU A C 1
ATOM 859 O O . LEU A 1 103 ? -10.601 0.907 9.095 1.00 87.62 103 LEU A O 1
ATOM 863 N N . LYS A 1 104 ? -9.909 -0.757 7.761 1.00 88.19 104 LYS A N 1
ATOM 864 C CA . LYS A 1 104 ? -10.089 -1.832 8.757 1.00 88.19 104 LYS A CA 1
ATOM 865 C C . LYS A 1 104 ? -9.424 -1.561 10.126 1.00 88.19 104 LYS A C 1
ATOM 867 O O . LYS A 1 104 ? -10.053 -1.869 11.145 1.00 88.19 104 LYS A O 1
ATOM 872 N N . PRO A 1 105 ? -8.204 -0.985 10.221 1.00 87.00 105 PRO A N 1
ATOM 873 C CA . PRO A 1 105 ? -7.559 -0.671 11.502 1.00 87.00 105 PRO A CA 1
ATOM 874 C C . PRO A 1 105 ? -8.326 0.346 12.358 1.00 87.00 105 PRO A C 1
ATOM 876 O O . PRO A 1 105 ? -8.242 0.306 13.588 1.00 87.00 105 PRO A O 1
ATOM 879 N N . LEU A 1 106 ? -9.141 1.210 11.744 1.00 86.69 106 LEU A N 1
ATOM 880 C CA . LEU A 1 106 ? -9.925 2.222 12.458 1.00 86.69 106 LEU A CA 1
ATOM 881 C C . LEU A 1 106 ? -11.092 1.612 13.255 1.00 86.69 106 LEU A C 1
ATOM 883 O O . LEU A 1 106 ? -11.587 2.237 14.201 1.00 86.69 106 LEU A O 1
ATOM 887 N N . ARG A 1 107 ? -11.494 0.367 12.942 1.00 84.31 107 ARG A N 1
ATOM 888 C CA . ARG A 1 107 ? -12.645 -0.334 13.547 1.00 84.31 107 ARG A CA 1
ATOM 889 C C . ARG A 1 107 ? -13.880 0.571 13.596 1.00 84.31 107 ARG A C 1
ATOM 891 O O . ARG A 1 107 ? -14.434 0.856 14.666 1.00 84.31 107 ARG A O 1
ATOM 898 N N . LEU A 1 108 ? -14.243 1.096 12.429 1.00 84.12 108 LEU A N 1
ATOM 899 C CA . LEU A 1 108 ? -15.480 1.848 12.255 1.00 84.12 108 LEU A CA 1
ATOM 900 C C . LEU A 1 108 ? -16.672 0.886 12.418 1.00 84.12 108 LEU A C 1
ATOM 902 O O . LEU A 1 108 ? -16.540 -0.296 12.092 1.00 84.12 108 LEU A O 1
ATOM 906 N N . PRO A 1 109 ? -17.832 1.353 12.910 1.00 84.88 109 PRO A N 1
ATOM 907 C CA . PRO A 1 109 ? -19.052 0.552 12.889 1.00 84.88 109 PRO A CA 1
ATOM 908 C C . PRO A 1 109 ? -19.341 0.045 11.464 1.00 84.88 109 PRO A C 1
ATOM 910 O O . PRO A 1 109 ? -19.122 0.803 10.514 1.00 84.88 109 PRO A O 1
ATOM 913 N N . PRO A 1 110 ? -19.872 -1.179 11.272 1.00 80.69 110 PRO A N 1
ATOM 914 C CA . PRO A 1 110 ? -20.075 -1.758 9.939 1.00 80.69 110 PRO A CA 1
ATOM 915 C C . PRO A 1 110 ? -20.889 -0.873 8.984 1.00 80.69 110 PRO A C 1
ATOM 917 O O . PRO A 1 110 ? -20.614 -0.835 7.787 1.00 80.69 110 PRO A O 1
ATOM 920 N N . ALA A 1 111 ? -21.869 -0.128 9.508 1.00 83.19 111 ALA A N 1
ATOM 921 C CA . ALA A 1 111 ? -22.642 0.842 8.735 1.00 83.19 111 ALA A CA 1
ATOM 922 C C . ALA A 1 111 ? -21.767 1.998 8.219 1.00 83.19 111 ALA A C 1
ATOM 924 O O . ALA A 1 111 ? -21.790 2.310 7.031 1.00 83.19 111 ALA A O 1
ATOM 925 N N . MET A 1 112 ? -20.934 2.572 9.092 1.00 83.56 112 MET A N 1
ATOM 926 C CA . MET A 1 112 ? -20.051 3.690 8.760 1.00 83.56 112 MET A CA 1
ATOM 927 C C . MET A 1 112 ? -18.912 3.263 7.832 1.00 83.56 112 MET A C 1
ATOM 929 O O . MET A 1 112 ? -18.551 4.011 6.929 1.00 83.56 112 MET A O 1
ATOM 933 N N . GLN A 1 113 ? -18.388 2.045 7.998 1.00 82.56 113 GLN A N 1
ATOM 934 C CA . GLN A 1 113 ? -17.382 1.483 7.098 1.00 82.56 113 GLN A CA 1
ATOM 935 C C . GLN A 1 113 ? -17.928 1.324 5.675 1.00 82.56 113 GLN A C 1
ATOM 937 O O . GLN A 1 113 ? -17.298 1.781 4.730 1.00 82.56 113 GLN A O 1
ATOM 942 N N . ARG A 1 114 ? -19.122 0.736 5.510 1.00 80.56 114 ARG A N 1
ATOM 943 C CA . ARG A 1 114 ? -19.749 0.594 4.183 1.00 80.56 114 ARG A CA 1
ATOM 944 C C . ARG A 1 114 ? -20.029 1.944 3.529 1.00 80.56 114 ARG A C 1
ATOM 946 O O . ARG A 1 114 ? -19.865 2.081 2.318 1.00 80.56 114 ARG A O 1
ATOM 953 N N . TRP A 1 115 ? -20.444 2.923 4.332 1.00 84.44 115 TRP A N 1
ATOM 954 C CA . TRP A 1 115 ? -20.732 4.270 3.853 1.00 84.44 115 TRP A CA 1
ATOM 955 C C . TRP A 1 115 ? -19.468 5.044 3.462 1.00 84.44 115 TRP A C 1
ATOM 957 O O . TRP A 1 115 ? -19.519 5.806 2.510 1.00 84.44 115 TRP A O 1
ATOM 967 N N . THR A 1 116 ? -18.330 4.815 4.128 1.00 83.38 116 THR A N 1
ATOM 968 C CA . THR A 1 116 ? -17.046 5.473 3.808 1.00 83.38 116 THR A CA 1
ATOM 969 C C . THR A 1 116 ? -16.244 4.758 2.721 1.00 83.38 116 THR A C 1
ATOM 971 O O . THR A 1 116 ? -15.570 5.420 1.940 1.00 83.38 116 THR A O 1
ATOM 974 N N . GLU A 1 117 ? -16.333 3.432 2.609 1.00 85.31 117 GLU A N 1
ATOM 975 C CA . GLU A 1 117 ? -15.559 2.646 1.636 1.00 85.31 117 GLU A CA 1
ATOM 976 C C . GLU A 1 117 ? -15.867 3.048 0.186 1.00 85.31 117 GLU A C 1
ATOM 978 O O . GLU A 1 117 ? -14.950 3.306 -0.588 1.00 85.31 117 GLU A O 1
ATOM 983 N N . ARG A 1 118 ? -17.153 3.167 -0.173 1.00 84.38 118 ARG A N 1
ATOM 984 C CA . ARG A 1 118 ? -17.593 3.520 -1.535 1.00 84.38 118 ARG A CA 1
ATOM 985 C C . ARG A 1 118 ? -17.133 4.911 -2.003 1.00 84.38 118 ARG A C 1
ATOM 987 O O . ARG A 1 118 ? -16.531 4.977 -3.077 1.00 84.38 118 ARG A O 1
ATOM 994 N N . PRO A 1 119 ? -17.377 6.009 -1.259 1.00 86.75 119 PRO A N 1
ATOM 995 C CA . PRO A 1 119 ? -16.931 7.335 -1.673 1.00 86.75 119 PRO A CA 1
ATOM 996 C C . PRO A 1 119 ? -15.406 7.448 -1.659 1.00 86.75 119 PRO A C 1
ATOM 998 O O . PRO A 1 119 ? -14.842 7.999 -2.598 1.00 86.75 119 PRO A O 1
ATOM 1001 N N . MET A 1 120 ? -14.717 6.861 -0.673 1.00 85.56 120 MET A N 1
ATOM 1002 C CA . MET A 1 120 ? -13.250 6.864 -0.640 1.00 85.56 120 MET A CA 1
ATOM 1003 C C . MET A 1 120 ? -12.657 6.123 -1.840 1.00 85.56 120 MET A C 1
ATOM 1005 O O . MET A 1 120 ? -11.734 6.623 -2.476 1.00 85.56 120 MET A O 1
ATOM 1009 N N . ALA A 1 121 ? -13.205 4.961 -2.199 1.00 85.38 121 ALA A N 1
ATOM 1010 C CA . ALA A 1 121 ? -12.754 4.222 -3.372 1.00 85.38 121 ALA A CA 1
ATOM 1011 C C . ALA A 1 121 ? -13.040 4.968 -4.684 1.00 85.38 121 ALA A C 1
ATOM 1013 O O . ALA A 1 121 ? -12.224 4.913 -5.601 1.00 85.38 121 ALA A O 1
ATOM 1014 N N . ALA A 1 122 ? -14.156 5.697 -4.781 1.00 84.00 122 ALA A N 1
ATOM 1015 C CA . ALA A 1 122 ? -14.444 6.556 -5.930 1.00 84.00 122 ALA A CA 1
ATOM 1016 C C . ALA A 1 122 ? -13.450 7.726 -6.045 1.00 84.00 122 ALA A C 1
ATOM 1018 O O . ALA A 1 122 ? -12.888 7.933 -7.118 1.00 84.00 122 ALA A O 1
ATOM 1019 N N . LEU A 1 123 ? -13.168 8.422 -4.938 1.00 84.94 123 LEU A N 1
ATOM 1020 C CA . LEU A 1 123 ? -12.190 9.514 -4.893 1.00 84.94 123 LEU A CA 1
ATOM 1021 C C . LEU A 1 123 ? -10.784 9.035 -5.260 1.00 84.94 123 LEU A C 1
ATOM 1023 O O . LEU A 1 123 ? -10.107 9.664 -6.066 1.00 84.94 123 LEU A O 1
ATOM 1027 N N . VAL A 1 124 ? -10.355 7.895 -4.710 1.00 82.56 124 VAL A N 1
ATOM 1028 C CA . VAL A 1 124 ? -9.044 7.312 -5.018 1.00 82.56 124 VAL A CA 1
ATOM 1029 C C . VAL A 1 124 ? -8.970 6.875 -6.481 1.00 82.56 124 VAL A C 1
ATOM 1031 O O . VAL A 1 124 ? -7.973 7.157 -7.133 1.00 82.56 124 VAL A O 1
ATOM 1034 N N . ARG A 1 125 ? -10.021 6.253 -7.036 1.00 81.62 125 ARG A N 1
ATOM 1035 C CA . ARG A 1 125 ? -10.083 5.939 -8.475 1.00 81.62 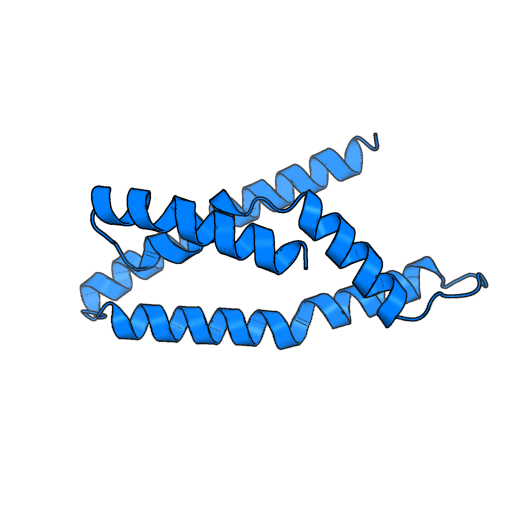125 ARG A CA 1
ATOM 1036 C C . ARG A 1 125 ? -9.933 7.190 -9.335 1.00 81.62 125 ARG A C 1
ATOM 1038 O O . ARG A 1 125 ? -9.162 7.172 -10.287 1.00 81.62 125 ARG A O 1
ATOM 1045 N N . GLN A 1 126 ? -10.637 8.266 -8.993 1.00 78.75 126 GLN A N 1
ATOM 1046 C CA . GLN A 1 126 ? -10.555 9.526 -9.725 1.00 78.75 126 GLN A CA 1
ATOM 1047 C C . GLN A 1 126 ? -9.153 10.147 -9.630 1.00 78.75 126 GLN A C 1
ATOM 1049 O O . GLN A 1 126 ? -8.609 10.562 -10.644 1.00 78.75 126 GLN A O 1
ATOM 1054 N N . ALA A 1 127 ? -8.544 10.150 -8.443 1.00 77.50 127 ALA A N 1
ATOM 1055 C CA . ALA A 1 127 ? -7.198 10.682 -8.222 1.00 77.50 127 ALA A CA 1
ATOM 1056 C C . ALA A 1 127 ? -6.075 9.828 -8.836 1.00 77.50 127 ALA A C 1
ATOM 1058 O O . ALA A 1 127 ? -4.969 10.316 -9.008 1.00 77.50 127 ALA A O 1
ATOM 1059 N N . ILE A 1 128 ? -6.328 8.547 -9.110 1.00 69.38 128 ILE A N 1
ATOM 1060 C CA . ILE A 1 128 ? -5.379 7.639 -9.770 1.00 69.38 128 ILE A CA 1
ATOM 1061 C C . ILE A 1 128 ? -5.471 7.749 -11.305 1.00 69.38 128 ILE A C 1
ATOM 1063 O O . ILE A 1 128 ? -4.501 7.460 -12.004 1.00 69.38 128 ILE A O 1
ATOM 1067 N N . LEU A 1 129 ? -6.635 8.137 -11.836 1.00 60.56 129 LEU A N 1
ATOM 1068 C CA . LEU A 1 129 ? -6.871 8.320 -13.273 1.00 60.56 129 LEU A CA 1
ATOM 1069 C C . LEU A 1 129 ? -6.495 9.725 -13.787 1.00 60.56 129 LEU A C 1
ATOM 1071 O O . LEU A 1 129 ? -6.399 9.896 -15.004 1.00 60.56 129 LEU A O 1
ATOM 1075 N N . HIS A 1 130 ? -6.283 10.692 -12.890 1.00 51.00 130 HIS A N 1
ATOM 1076 C CA . HIS A 1 130 ? -5.842 12.064 -13.171 1.00 51.00 130 HIS A CA 1
ATOM 1077 C C . HIS A 1 130 ? -4.415 12.303 -12.679 1.00 51.00 130 HIS A C 1
ATOM 1079 O O . HIS A 1 130 ? -3.677 13.014 -13.396 1.00 51.00 130 HIS A O 1
#

Radius of gyration: 18.24 Å; chains: 1; bounding box: 44×30×53 Å

Sequence (130 aa):
DEPVLRDLTWRIRSDEVQHYKHFYHAFVRYRQAEALHRPGVLAALWRRVAELRASDADVALRHAAAWRWREGAQRPSDAQVHRRVYALMARSYPVDLAVRMALKPLRLPPAMQRWTERPMAALVRQAILH

pLDDT: mean 84.47, std 7.46, range [51.0, 94.69]

Foldseek 3Di:
DDVVVVVVVVVVVVVVVVVLVVVLVVLVVVCVVVVDALVNLVVVLVVVVVVVVPDDPLVVQVVVQCVVCVPDPDRDDSVVSVVVVLQVCLVVPPLLVVLLSSCVSSVDDPVVSVVCSVVNSVVVSVVSND

Secondary structure (DSSP, 8-state):
--HHHHHHHHHHHHHHHHHHHHHHHHHHHHHHHTT--HHHHHHHHHHHHHHHHHHHHHHHHHHHHHHHT-SS--PPPHHHHHHHHHHHHHHH--HHHHHHHHHGGG---HHHHHHHHHHHHHHHHHHHH-